Protein AF-A0A1I7TVA5-F1 (afdb_monomer)

Nearest PDB structures (foldseek):
  6exp-assembly1_B  TM=4.772E-01  e=4.661E-02  Sulfolobus islandicus rudivirus 3
  3df6-assembly2_D  TM=4.121E-01  e=4.511E-01  Captovirus AFV1
  8ay9-assembly1_A  TM=3.385E-01  e=8.991E-02  Citrus sinensis
  3wg8-assembly1_A  TM=2.541E-01  e=5.396E-01  Arabidopsis thaliana
  5ur4-assembly1_A  TM=2.957E-01  e=2.874E+00  Arabidopsis thaliana

pLDDT: mean 76.18, std 16.62, range [28.3, 93.19]

Foldseek 3Di:
DDDLPADEDEDDCPPPPAVVSVVVVVLVPPDDDANHKYKYKDWDDPVRVVVVVVVLVPQPQWAFFADPNDTWIKGDRDDDAQKIKTWDKDWDDDPVGIMIMIMIGIHGHCPGPHDPD

Sequence (117 aa):
MPLKTSATVRLQSNHYTTFTDFYEKIIDKEELKVGTTLTVSYIGSHIEMKRFISFLERQENLRETIWNGRLSFTIDLASGDEKELVVTWNVSGTVFETKRHITLMVLPKGSSKDREH

Radius of gyration: 14.34 Å; Cα contacts (8 Å, |Δi|>4): 190; chains: 1; bounding box: 34×29×43 Å

Organism: NCBI:txid1561998

Secondary structure (DSSP, 8-state):
-------EEEE-GGG-SSHHHHHHHHHT-TT--TT-EEEEEEES-HHHHHHHHHHHTT-TTEEEEEETTEEEEEEEPSSS-SEEEEEEEEEEE-SSSEEEEEEEEEEETT-SEE---

Mean predicted aligned error: 8.52 Å

Structure (mmCIF, N/CA/C/O backbone):
data_AF-A0A1I7TVA5-F1
#
_entry.id   AF-A0A1I7TVA5-F1
#
loop_
_atom_site.group_PDB
_atom_site.id
_atom_site.type_symbol
_atom_site.label_atom_id
_atom_site.label_alt_id
_atom_site.label_comp_id
_atom_site.label_asym_id
_atom_site.label_entity_id
_atom_site.label_seq_id
_atom_site.pdbx_PDB_ins_code
_atom_site.Cartn_x
_atom_site.Cartn_y
_atom_site.Cartn_z
_atom_site.occupancy
_atom_site.B_iso_or_equiv
_atom_site.auth_seq_id
_atom_site.auth_comp_id
_atom_site.auth_asym_id
_atom_site.auth_atom_id
_atom_site.pdbx_PDB_model_num
ATOM 1 N N . MET A 1 1 ? -6.040 7.046 -28.154 1.00 34.78 1 MET A N 1
ATOM 2 C CA . MET A 1 1 ? -6.150 7.444 -26.732 1.00 34.78 1 MET A CA 1
ATOM 3 C C . MET A 1 1 ? -6.004 6.183 -25.893 1.00 34.78 1 MET A C 1
ATOM 5 O O . MET A 1 1 ? -6.780 5.269 -26.146 1.00 34.78 1 MET A O 1
ATOM 9 N N . PRO A 1 2 ? -5.018 6.057 -24.988 1.00 35.31 2 PRO A N 1
ATOM 10 C CA . PRO A 1 2 ? -4.914 4.854 -24.170 1.00 35.31 2 PRO A CA 1
ATOM 11 C C . PRO A 1 2 ? -6.083 4.826 -23.177 1.00 35.31 2 PRO A C 1
ATOM 13 O O . PRO A 1 2 ? -6.408 5.838 -22.553 1.00 35.31 2 PRO A O 1
ATOM 16 N N . LEU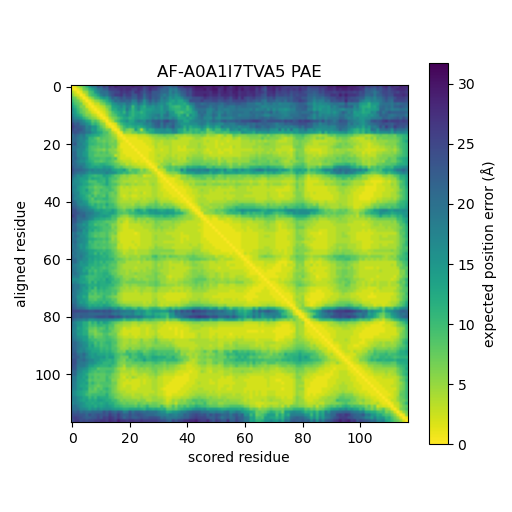 A 1 3 ? -6.755 3.678 -23.091 1.00 28.30 3 LEU A N 1
ATOM 17 C CA . LEU A 1 3 ? -7.860 3.430 -22.169 1.00 28.30 3 LEU A CA 1
ATOM 18 C C . LEU A 1 3 ? -7.380 3.672 -20.729 1.00 28.30 3 LEU A C 1
ATOM 20 O O . LEU A 1 3 ? -6.513 2.958 -20.232 1.00 28.30 3 LEU A O 1
ATOM 24 N N . LYS A 1 4 ? -7.955 4.671 -20.047 1.00 31.83 4 LYS A N 1
ATOM 25 C CA . LYS A 1 4 ? -7.863 4.809 -18.586 1.00 31.83 4 LYS A CA 1
ATOM 26 C C . LYS A 1 4 ? -8.674 3.680 -17.946 1.00 31.83 4 LYS A C 1
ATOM 28 O O . LYS A 1 4 ? -9.808 3.883 -17.526 1.00 31.83 4 LYS A O 1
ATOM 33 N N . THR A 1 5 ? -8.114 2.480 -17.879 1.00 36.22 5 THR A N 1
ATOM 34 C CA . THR A 1 5 ? -8.674 1.381 -17.084 1.00 36.22 5 THR A CA 1
ATOM 35 C C . THR A 1 5 ? -8.231 1.522 -15.633 1.00 36.22 5 THR A C 1
ATOM 37 O O . THR A 1 5 ? -7.478 0.708 -15.114 1.00 36.22 5 THR A O 1
ATOM 40 N N . SER A 1 6 ? -8.693 2.578 -14.962 1.00 42.06 6 SER A N 1
ATOM 41 C CA . SER A 1 6 ? -8.692 2.622 -13.500 1.00 42.06 6 SER A CA 1
ATOM 42 C C . SER A 1 6 ? -9.914 1.840 -13.019 1.00 42.06 6 SER A C 1
ATOM 44 O O . SER A 1 6 ? -11.025 2.371 -12.981 1.00 42.06 6 SER A O 1
ATOM 46 N N . ALA A 1 7 ? -9.739 0.555 -12.719 1.00 41.41 7 ALA A N 1
ATOM 47 C CA . ALA A 1 7 ? -10.786 -0.237 -12.089 1.00 41.41 7 ALA A CA 1
ATOM 48 C C . ALA A 1 7 ? -10.760 0.032 -10.581 1.00 41.41 7 ALA A C 1
ATOM 50 O O . ALA A 1 7 ? -9.962 -0.556 -9.861 1.00 41.41 7 ALA A O 1
ATOM 51 N N . THR A 1 8 ? -11.620 0.930 -10.098 1.00 43.41 8 THR A N 1
ATOM 52 C CA . THR A 1 8 ? -11.809 1.126 -8.655 1.00 43.41 8 THR A CA 1
ATOM 53 C C . THR A 1 8 ? -12.610 -0.047 -8.105 1.00 43.41 8 THR A C 1
ATOM 55 O O . THR A 1 8 ? -13.842 -0.032 -8.123 1.00 43.41 8 THR A O 1
ATOM 58 N N . VAL A 1 9 ? -11.927 -1.074 -7.604 1.00 47.25 9 VAL A N 1
ATOM 59 C CA . VAL A 1 9 ? -12.598 -2.161 -6.884 1.00 47.25 9 VAL A CA 1
ATOM 60 C C . VAL A 1 9 ? -12.861 -1.684 -5.455 1.00 47.25 9 VAL A C 1
ATOM 62 O O . VAL A 1 9 ? -11.941 -1.567 -4.648 1.00 47.25 9 VAL A O 1
ATOM 65 N N . ARG A 1 10 ? -14.123 -1.363 -5.148 1.00 45.19 10 ARG A N 1
ATOM 66 C CA . ARG A 1 10 ? -14.574 -1.051 -3.784 1.00 45.19 10 ARG A CA 1
ATOM 67 C C . ARG A 1 10 ? -14.948 -2.352 -3.088 1.00 45.19 10 ARG A C 1
ATOM 69 O O . ARG A 1 10 ? -16.058 -2.848 -3.255 1.00 45.19 10 ARG A O 1
ATOM 76 N N . LEU A 1 11 ? -14.013 -2.916 -2.333 1.00 47.97 11 LEU A N 1
ATOM 77 C CA . LEU A 1 11 ? -14.263 -4.122 -1.547 1.00 47.97 11 LEU A CA 1
ATOM 78 C C . LEU A 1 11 ? -14.901 -3.708 -0.215 1.00 47.97 11 LEU A C 1
ATOM 80 O O . LEU A 1 11 ? -14.278 -3.013 0.586 1.00 47.97 11 LEU A O 1
ATOM 84 N N . GLN A 1 12 ? -16.159 -4.101 0.010 1.00 47.09 12 GLN A N 1
ATOM 85 C CA . GLN A 1 12 ? -16.750 -4.045 1.349 1.00 47.09 12 GLN A CA 1
ATOM 86 C C . GLN A 1 12 ? -16.040 -5.078 2.233 1.00 47.09 12 GLN A C 1
ATOM 88 O O . GLN A 1 12 ? -15.762 -6.191 1.785 1.00 47.09 12 GLN A O 1
ATOM 93 N N . SER A 1 13 ? -15.716 -4.694 3.469 1.00 47.12 13 SER A N 1
ATOM 94 C CA . SER A 1 13 ? -14.751 -5.346 4.371 1.00 47.12 13 SER A CA 1
ATOM 95 C C . SER A 1 13 ? -15.087 -6.777 4.816 1.00 47.12 13 SER A C 1
ATOM 97 O O . SER A 1 13 ? -14.424 -7.307 5.697 1.00 47.12 13 SER A O 1
ATOM 99 N N . ASN A 1 14 ? -16.076 -7.442 4.223 1.00 46.94 14 ASN A N 1
ATOM 100 C CA . ASN A 1 14 ? -16.493 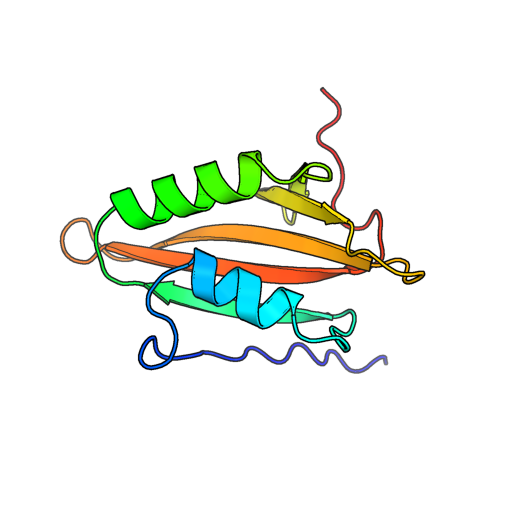-8.784 4.633 1.00 46.94 14 ASN A CA 1
ATOM 101 C C . ASN A 1 14 ? -15.477 -9.879 4.239 1.00 46.94 14 ASN A C 1
ATOM 103 O O . ASN A 1 14 ? -15.632 -11.022 4.654 1.00 46.94 14 ASN A O 1
ATOM 107 N N . HIS A 1 15 ? -14.440 -9.548 3.454 1.00 48.19 15 HIS A N 1
ATOM 108 C CA . HIS A 1 15 ? -13.415 -10.492 2.979 1.00 48.19 15 HIS A CA 1
ATOM 109 C C . HIS A 1 15 ? -11.997 -10.253 3.538 1.00 48.19 15 HIS A C 1
ATOM 111 O O . HIS A 1 15 ? -11.093 -11.050 3.259 1.00 48.19 15 HIS A O 1
ATOM 117 N N . TYR A 1 16 ? -11.784 -9.182 4.312 1.00 55.81 16 TYR A N 1
ATOM 118 C CA . TYR A 1 16 ? -10.472 -8.786 4.839 1.00 55.81 16 TYR A CA 1
ATOM 119 C C . TYR A 1 16 ? -10.606 -8.368 6.301 1.00 55.81 16 TYR A C 1
ATOM 121 O O . TYR A 1 16 ? -11.347 -7.438 6.610 1.00 55.81 16 TYR A O 1
ATOM 129 N N . THR A 1 17 ? -9.901 -9.065 7.191 1.00 64.25 17 THR A N 1
ATOM 130 C CA . THR A 1 17 ? -9.969 -8.854 8.643 1.00 64.25 17 THR A CA 1
ATOM 131 C C . THR A 1 17 ? -9.150 -7.640 9.087 1.00 64.25 17 THR A C 1
ATOM 133 O O . THR A 1 17 ? -9.520 -6.986 10.060 1.00 64.25 17 THR A O 1
ATOM 136 N N . THR A 1 18 ? -8.075 -7.315 8.358 1.00 77.19 18 THR A N 1
ATOM 137 C CA . THR A 1 18 ? -7.157 -6.196 8.630 1.00 77.19 18 THR A CA 1
ATOM 138 C C . THR A 1 18 ? -6.719 -5.493 7.339 1.00 77.19 18 THR A C 1
ATOM 140 O O . THR A 1 18 ? -6.916 -6.002 6.230 1.00 77.19 18 THR A O 1
ATOM 143 N N . PHE A 1 19 ? -6.094 -4.317 7.459 1.00 80.31 19 PHE A N 1
ATOM 144 C CA . PHE A 1 19 ? -5.425 -3.681 6.314 1.00 80.31 19 PHE A CA 1
ATOM 145 C C . PHE A 1 19 ? -4.200 -4.474 5.831 1.00 80.31 19 PHE A C 1
ATOM 147 O O . PHE A 1 19 ? -3.905 -4.466 4.636 1.00 80.31 19 PHE A O 1
ATOM 154 N N . THR A 1 20 ? -3.520 -5.177 6.740 1.00 84.38 20 THR A N 1
ATOM 155 C CA . THR A 1 20 ? -2.399 -6.066 6.411 1.00 84.38 20 THR A CA 1
ATOM 156 C C . THR A 1 20 ? -2.871 -7.233 5.549 1.00 84.38 20 THR A C 1
ATOM 158 O O . THR A 1 20 ? -2.331 -7.425 4.466 1.00 84.38 20 THR A O 1
ATOM 161 N N . ASP A 1 21 ? -3.959 -7.908 5.934 1.00 81.69 21 ASP A N 1
ATOM 162 C CA . ASP A 1 21 ? -4.547 -9.002 5.148 1.00 81.69 21 ASP A CA 1
ATOM 163 C C . ASP A 1 21 ? -4.940 -8.534 3.741 1.00 81.69 21 ASP A C 1
ATOM 165 O O . ASP A 1 21 ? -4.864 -9.286 2.770 1.00 81.69 21 ASP A O 1
ATOM 169 N N . PHE A 1 22 ? -5.431 -7.293 3.630 1.00 81.50 22 PHE A N 1
ATOM 170 C CA . PHE A 1 22 ? -5.746 -6.684 2.343 1.00 81.50 22 PHE A CA 1
ATOM 171 C C . PHE A 1 22 ? -4.492 -6.489 1.496 1.00 81.50 22 PHE A C 1
ATOM 173 O O . PHE A 1 22 ? -4.506 -6.857 0.328 1.00 81.50 22 PHE A O 1
ATOM 180 N N . TYR A 1 23 ? -3.416 -5.957 2.069 1.00 84.50 23 TYR A N 1
ATOM 181 C CA . TYR A 1 23 ? -2.148 -5.800 1.366 1.00 84.50 23 TYR A CA 1
ATOM 182 C C . TYR A 1 23 ? -1.570 -7.147 0.910 1.00 84.50 23 TYR A C 1
ATOM 184 O O . TYR A 1 23 ? -1.300 -7.308 -0.278 1.00 84.50 23 TYR A O 1
ATOM 192 N N . GLU A 1 24 ? -1.453 -8.126 1.809 1.00 84.75 24 GLU A N 1
ATOM 193 C CA . GLU A 1 24 ? -0.856 -9.439 1.519 1.00 84.75 24 GLU A CA 1
ATOM 194 C C . GLU A 1 24 ? -1.616 -10.165 0.404 1.00 84.75 24 GLU A C 1
ATOM 196 O O . GLU A 1 24 ? -1.037 -10.511 -0.620 1.00 84.75 24 GLU A O 1
ATOM 201 N N . LYS A 1 25 ? -2.950 -10.248 0.498 1.00 80.62 25 LYS A N 1
ATOM 202 C CA . LYS A 1 25 ? -3.790 -10.862 -0.549 1.00 80.62 25 LYS A CA 1
ATOM 203 C C . LYS A 1 25 ? -3.734 -10.153 -1.903 1.00 80.62 25 LYS A C 1
ATOM 205 O O . LYS A 1 25 ? -4.219 -10.708 -2.891 1.00 80.62 25 LYS A O 1
ATOM 210 N N . ILE A 1 26 ? -3.295 -8.897 -1.948 1.00 79.44 26 ILE A N 1
ATOM 211 C CA . ILE A 1 26 ? -3.118 -8.153 -3.196 1.00 79.44 26 ILE A CA 1
ATOM 212 C C . ILE A 1 26 ? -1.720 -8.380 -3.757 1.00 79.44 26 ILE A C 1
ATOM 214 O O . ILE A 1 26 ? -1.616 -8.618 -4.956 1.00 79.44 26 ILE A O 1
ATOM 218 N N . ILE A 1 27 ? -0.686 -8.357 -2.916 1.00 78.38 27 ILE A N 1
ATOM 219 C CA . ILE A 1 27 ? 0.694 -8.665 -3.309 1.00 78.38 27 ILE A CA 1
ATOM 220 C C . ILE A 1 27 ? 0.840 -10.108 -3.799 1.00 78.38 27 ILE A C 1
ATOM 222 O O . ILE A 1 27 ? 1.517 -10.332 -4.795 1.00 78.38 27 ILE A O 1
ATOM 226 N N . ASP A 1 28 ? 0.139 -11.058 -3.177 1.00 76.50 28 ASP A N 1
ATOM 227 C CA . ASP A 1 28 ? 0.143 -12.471 -3.578 1.00 76.50 28 ASP A CA 1
ATOM 228 C C . ASP A 1 28 ? -0.487 -12.713 -4.962 1.00 76.50 28 ASP A C 1
ATOM 230 O O . ASP A 1 28 ? -0.389 -13.807 -5.519 1.00 76.50 28 ASP A O 1
ATOM 234 N N . LYS A 1 29 ? -1.166 -11.717 -5.548 1.00 71.75 29 LYS A N 1
ATOM 235 C CA . LYS A 1 29 ? -1.693 -11.839 -6.909 1.00 71.75 29 LYS A CA 1
ATOM 236 C C . LYS A 1 29 ? -0.573 -11.584 -7.908 1.00 71.75 29 LYS A C 1
ATOM 238 O O . LYS A 1 29 ? -0.251 -10.437 -8.201 1.00 71.75 29 LYS A O 1
ATOM 243 N N . GLU A 1 30 ? -0.078 -12.666 -8.502 1.00 58.62 30 GLU A N 1
ATOM 244 C CA . GLU A 1 30 ? 1.017 -12.675 -9.485 1.00 58.62 30 GLU A CA 1
ATOM 245 C C . GLU A 1 30 ? 0.809 -11.735 -10.698 1.00 58.62 30 GLU A C 1
ATOM 247 O O . GLU A 1 30 ? 1.775 -11.358 -11.352 1.00 58.62 30 GLU A O 1
ATOM 252 N N . GLU A 1 31 ? -0.418 -11.278 -10.991 1.00 69.44 31 GLU A N 1
ATOM 253 C CA . GLU A 1 31 ? -0.725 -10.438 -12.163 1.00 69.44 31 GLU A CA 1
ATOM 254 C C . GLU A 1 31 ? -1.219 -9.014 -11.835 1.00 69.44 31 GLU A C 1
ATOM 256 O O . GLU A 1 31 ? -2.192 -8.512 -12.412 1.00 69.44 31 GLU A O 1
ATOM 261 N N . LEU A 1 32 ? -0.552 -8.303 -10.925 1.00 77.88 32 LEU A N 1
ATOM 262 C CA . LEU A 1 32 ? -0.821 -6.874 -10.739 1.00 77.88 32 LEU A CA 1
ATOM 263 C C . LEU A 1 32 ? -0.382 -6.059 -11.973 1.00 77.88 32 LEU A C 1
ATOM 265 O O . LEU A 1 32 ? 0.804 -5.892 -12.275 1.00 77.88 32 LEU A O 1
ATOM 269 N N . LYS A 1 33 ? -1.364 -5.527 -12.713 1.00 82.88 33 LYS A N 1
ATOM 270 C CA . LYS A 1 33 ? -1.131 -4.675 -13.890 1.00 82.88 33 LYS A CA 1
ATOM 271 C C . LYS A 1 33 ? -0.899 -3.226 -13.482 1.00 82.88 33 LYS A C 1
ATOM 273 O O . LYS A 1 33 ? -1.585 -2.714 -12.596 1.00 82.88 33 LYS A O 1
ATOM 278 N N . VAL A 1 34 ? -0.007 -2.541 -14.194 1.00 84.94 34 VAL A N 1
ATOM 279 C CA . VAL A 1 34 ? 0.136 -1.082 -14.091 1.00 84.94 34 VAL A CA 1
ATOM 280 C C . VAL A 1 34 ? -1.219 -0.406 -14.322 1.00 84.94 34 VAL A C 1
ATOM 282 O O . VAL A 1 34 ? -1.966 -0.779 -15.225 1.00 84.94 34 VAL A O 1
ATOM 285 N N . GLY A 1 35 ? -1.537 0.585 -13.490 1.00 83.06 35 GLY A N 1
ATOM 286 C CA . GLY A 1 35 ? -2.823 1.284 -13.483 1.00 83.06 35 GLY A CA 1
ATOM 287 C C . GLY A 1 35 ? -3.867 0.657 -12.555 1.00 83.06 35 GLY A C 1
ATOM 288 O O . GLY A 1 35 ? -4.905 1.275 -12.305 1.00 83.06 35 GLY A O 1
ATOM 289 N N . THR A 1 36 ? -3.596 -0.526 -11.991 1.00 85.56 36 THR A N 1
ATOM 290 C CA . THR A 1 36 ? -4.459 -1.125 -10.966 1.00 85.56 36 THR A CA 1
ATOM 291 C C . THR A 1 36 ? -4.488 -0.225 -9.738 1.00 85.56 36 THR A C 1
ATOM 293 O O . THR A 1 36 ? -3.446 0.131 -9.193 1.00 85.56 36 THR A O 1
ATOM 296 N N . THR A 1 37 ? -5.691 0.147 -9.308 1.00 86.31 37 THR A N 1
ATOM 297 C CA . THR A 1 37 ? -5.918 0.967 -8.117 1.00 86.31 37 THR A CA 1
ATOM 298 C C . THR A 1 37 ? -6.973 0.297 -7.255 1.00 86.31 37 THR A C 1
ATOM 300 O O . THR A 1 37 ? -8.094 0.067 -7.703 1.00 86.31 37 THR A O 1
ATOM 303 N N . LEU A 1 38 ? -6.630 -0.010 -6.011 1.00 85.50 38 LEU A N 1
ATOM 304 C CA . LEU A 1 38 ? -7.515 -0.692 -5.076 1.00 85.50 38 LEU A CA 1
ATOM 305 C C . LEU A 1 38 ? -7.653 0.156 -3.825 1.00 85.50 38 LEU A C 1
ATOM 307 O O . LEU A 1 38 ? -6.651 0.530 -3.222 1.00 85.50 38 LEU A O 1
ATOM 311 N N . THR A 1 39 ? 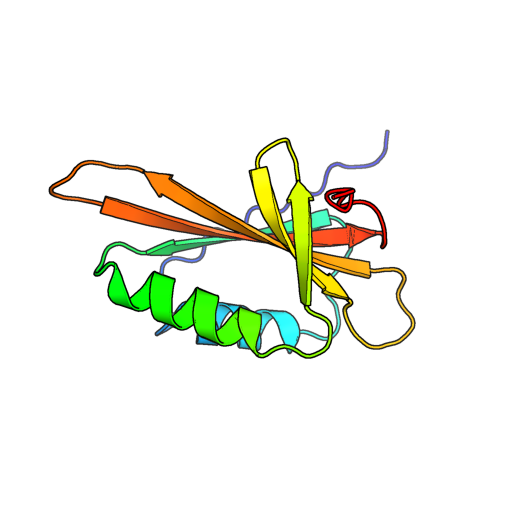-8.889 0.438 -3.423 1.00 84.81 39 THR A N 1
ATOM 312 C CA . THR A 1 39 ? -9.168 1.214 -2.214 1.00 84.81 39 THR A CA 1
ATOM 313 C C . THR A 1 39 ? -10.012 0.386 -1.265 1.00 84.81 39 THR A C 1
ATOM 315 O O . THR A 1 39 ? -11.106 -0.058 -1.621 1.00 84.81 39 THR A O 1
ATOM 318 N N . VAL A 1 40 ? -9.522 0.230 -0.039 1.00 81.50 40 VAL A N 1
ATOM 319 C CA . VAL A 1 40 ? -10.280 -0.339 1.073 1.00 81.50 40 VAL A CA 1
ATOM 320 C C . VAL A 1 40 ? -10.608 0.764 2.071 1.00 81.50 40 VAL A C 1
ATOM 322 O O . VAL A 1 40 ? -9.772 1.612 2.390 1.00 81.50 40 VAL A O 1
ATOM 325 N N . SER A 1 41 ? -11.845 0.758 2.555 1.00 80.25 41 SER A N 1
ATOM 326 C CA . SER A 1 41 ? -12.332 1.692 3.565 1.00 80.25 41 SER A CA 1
ATOM 327 C C . SER A 1 41 ? -12.688 0.920 4.825 1.00 80.25 41 SER A C 1
ATOM 329 O O . SER A 1 41 ? -13.421 -0.064 4.761 1.00 80.25 41 SER A O 1
ATOM 331 N N . TYR A 1 42 ? -12.215 1.395 5.970 1.00 76.81 42 TYR A N 1
ATOM 332 C CA . TYR A 1 42 ? -12.493 0.798 7.268 1.00 76.81 42 TYR A CA 1
ATOM 333 C C . TYR A 1 42 ? -13.074 1.837 8.226 1.00 76.81 42 TYR A C 1
ATOM 335 O O . TYR A 1 42 ? -12.561 2.956 8.351 1.00 76.81 42 TYR A O 1
ATOM 343 N N . ILE A 1 43 ? -14.152 1.453 8.906 1.00 73.12 43 ILE A N 1
ATOM 344 C CA . ILE A 1 43 ? -14.766 2.213 9.994 1.00 73.12 43 ILE A CA 1
ATOM 345 C C . ILE A 1 43 ? -14.385 1.488 11.280 1.00 73.12 43 ILE A C 1
ATOM 347 O O . ILE A 1 43 ? -14.865 0.390 11.536 1.00 73.12 43 ILE A O 1
ATOM 351 N N . GLY A 1 44 ? -13.486 2.073 12.066 1.00 67.19 44 GLY A N 1
ATOM 352 C CA . GLY A 1 44 ? -13.000 1.427 13.281 1.00 67.19 44 GLY A CA 1
ATOM 353 C C . GLY A 1 44 ? -11.895 2.205 13.983 1.00 67.19 44 GLY A C 1
ATOM 354 O O . GLY A 1 44 ? -11.756 3.418 13.807 1.00 67.19 44 GLY A O 1
ATOM 355 N N . SER A 1 45 ? -11.116 1.523 14.821 1.00 69.88 45 SER A N 1
ATOM 356 C CA . SER A 1 45 ? -10.138 2.171 15.701 1.00 69.88 45 SER A CA 1
ATOM 357 C C . SER A 1 45 ? -8.901 2.693 14.951 1.00 69.88 45 SER A C 1
ATOM 359 O O . SER A 1 45 ? -8.516 2.202 13.891 1.00 69.88 45 SER A O 1
ATOM 361 N N . HIS A 1 46 ? -8.241 3.706 15.521 1.00 73.69 46 HIS A N 1
ATOM 362 C CA . HIS A 1 46 ? -6.976 4.247 15.000 1.00 73.69 46 HIS A CA 1
ATOM 363 C C . HIS A 1 46 ? -5.807 3.249 15.084 1.00 73.69 46 HIS A C 1
ATOM 365 O O . HIS A 1 46 ? -4.831 3.379 14.346 1.00 73.69 46 HIS A O 1
ATOM 371 N N . ILE A 1 47 ? -5.921 2.252 15.965 1.00 79.62 47 ILE A N 1
ATOM 372 C CA . ILE A 1 47 ? -4.898 1.231 16.213 1.00 79.62 47 ILE A CA 1
ATOM 373 C C . ILE A 1 47 ? -4.620 0.424 14.944 1.00 79.62 47 ILE A C 1
ATOM 375 O O . ILE A 1 47 ? -3.467 0.112 14.667 1.00 79.62 47 ILE A O 1
ATOM 379 N N . GLU A 1 48 ? -5.650 0.154 14.147 1.00 80.31 48 GLU A N 1
ATOM 380 C CA . GLU A 1 48 ? -5.522 -0.647 12.931 1.00 80.31 48 GLU A CA 1
ATOM 381 C C . GLU A 1 48 ? -4.642 0.028 11.872 1.00 80.31 48 GLU A C 1
ATOM 383 O O . GLU A 1 48 ? -3.756 -0.591 11.292 1.00 80.31 48 GLU A O 1
ATOM 388 N N . MET A 1 49 ? -4.800 1.344 11.700 1.00 82.44 49 MET A N 1
ATOM 389 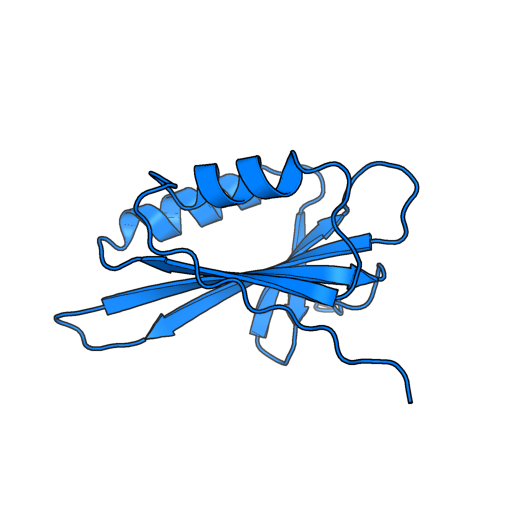C CA . MET A 1 49 ? -3.943 2.125 10.804 1.00 82.44 49 MET A CA 1
ATOM 390 C C . MET A 1 49 ? -2.490 2.147 11.288 1.00 82.44 49 MET A C 1
ATOM 392 O O . MET A 1 49 ? -1.574 2.016 10.485 1.00 82.44 49 MET A O 1
ATOM 396 N N . LYS A 1 50 ? -2.274 2.300 12.603 1.00 84.81 50 LYS A N 1
ATOM 397 C CA . LYS A 1 50 ? -0.925 2.275 13.188 1.00 84.81 50 LYS A CA 1
ATOM 398 C C . LYS A 1 50 ? -0.244 0.927 12.966 1.00 84.81 50 LYS A C 1
ATOM 400 O O . LYS A 1 50 ? 0.907 0.903 12.558 1.00 84.81 50 LYS A O 1
ATOM 405 N N . ARG A 1 51 ? -0.964 -0.178 13.188 1.00 87.06 51 ARG A N 1
ATOM 406 C CA . ARG A 1 51 ? -0.460 -1.535 12.928 1.00 87.06 51 ARG A CA 1
ATOM 407 C C . ARG A 1 51 ? -0.060 -1.717 11.471 1.00 87.06 51 ARG A C 1
ATOM 409 O O . ARG A 1 51 ? 1.011 -2.250 11.213 1.00 87.06 51 ARG A O 1
ATOM 416 N N . PHE A 1 52 ? -0.886 -1.233 10.546 1.00 87.12 52 PHE A N 1
ATOM 417 C CA . PHE A 1 52 ? -0.592 -1.311 9.122 1.00 87.12 52 PHE A CA 1
ATOM 418 C C . PHE A 1 52 ? 0.641 -0.492 8.721 1.00 87.12 52 PHE A C 1
ATOM 420 O O . PHE A 1 52 ? 1.505 -1.005 8.021 1.00 87.12 52 PHE A O 1
ATOM 427 N N . ILE A 1 53 ? 0.769 0.746 9.210 1.00 88.00 53 ILE A N 1
ATOM 428 C CA . ILE A 1 53 ? 1.963 1.576 8.972 1.00 88.00 53 ILE A CA 1
ATOM 429 C C . ILE A 1 53 ? 3.216 0.870 9.499 1.00 88.00 53 ILE A C 1
ATOM 431 O O . ILE A 1 53 ? 4.158 0.666 8.742 1.00 88.00 53 ILE A O 1
ATOM 435 N N . SER A 1 54 ? 3.191 0.393 10.746 1.00 89.69 54 SER A N 1
ATOM 436 C CA . SER A 1 54 ? 4.323 -0.337 11.330 1.00 89.69 54 SER A CA 1
ATOM 437 C C . SER A 1 54 ? 4.632 -1.663 10.630 1.00 89.69 54 SER A C 1
ATOM 439 O O . SER A 1 54 ? 5.748 -2.161 10.737 1.00 89.69 54 SER A O 1
ATOM 441 N N . PHE A 1 55 ? 3.656 -2.271 9.952 1.00 90.62 55 PHE A N 1
ATOM 442 C CA . PHE A 1 55 ? 3.879 -3.434 9.096 1.00 90.62 55 PHE A CA 1
ATOM 443 C C . PHE A 1 55 ? 4.611 -3.045 7.803 1.00 90.62 55 PHE A C 1
ATOM 445 O O . PHE A 1 55 ? 5.561 -3.727 7.425 1.00 90.62 55 PHE A O 1
ATOM 452 N N . LEU A 1 56 ? 4.212 -1.945 7.155 1.00 89.69 56 LEU A N 1
ATOM 453 C CA . LEU A 1 56 ? 4.872 -1.451 5.943 1.00 89.69 56 LEU A CA 1
ATOM 454 C C . LEU A 1 56 ? 6.311 -1.014 6.219 1.00 89.69 56 LEU A C 1
ATOM 456 O O . LEU A 1 56 ? 7.197 -1.364 5.451 1.00 89.69 56 LEU A O 1
ATOM 460 N N . GLU A 1 57 ? 6.558 -0.329 7.339 1.00 89.12 57 GLU A N 1
ATOM 461 C CA . GLU A 1 57 ? 7.896 0.107 7.784 1.00 89.12 57 GLU A CA 1
ATOM 462 C C . GLU A 1 57 ? 8.905 -1.042 7.949 1.00 89.12 57 GLU A C 1
ATOM 464 O O . GLU A 1 57 ? 10.108 -0.804 7.996 1.00 89.12 57 GLU A O 1
ATOM 469 N N . ARG A 1 58 ? 8.434 -2.293 8.034 1.00 89.38 58 ARG A N 1
ATOM 470 C CA . ARG A 1 58 ? 9.282 -3.491 8.126 1.00 89.38 58 ARG A CA 1
ATOM 471 C C . ARG A 1 58 ? 9.616 -4.115 6.770 1.00 89.38 58 ARG A C 1
ATOM 473 O O . ARG A 1 58 ? 10.352 -5.095 6.744 1.00 89.38 58 ARG A O 1
ATOM 480 N N . GLN A 1 59 ? 9.063 -3.608 5.669 1.00 86.06 59 GLN A N 1
ATOM 481 C CA . GLN A 1 59 ? 9.350 -4.112 4.325 1.00 86.06 59 GLN A CA 1
ATOM 482 C C . GLN A 1 59 ? 10.727 -3.604 3.868 1.00 86.06 59 GLN A C 1
ATOM 484 O O . GLN A 1 59 ? 10.986 -2.403 3.895 1.00 86.06 59 GLN A O 1
ATOM 489 N N . GLU A 1 60 ? 11.613 -4.507 3.440 1.00 81.38 60 GLU A N 1
ATOM 490 C CA . GLU A 1 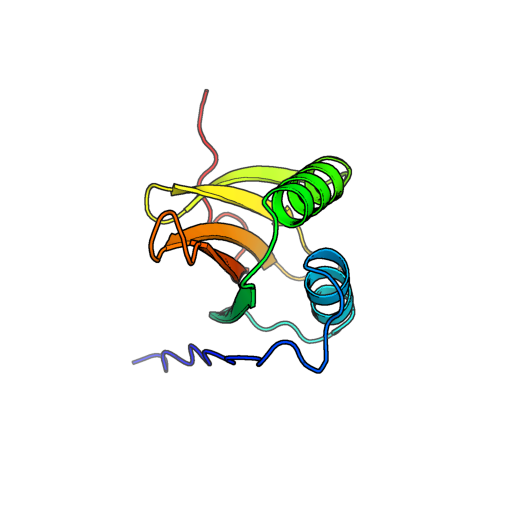60 ? 13.025 -4.191 3.135 1.00 81.38 60 GLU A CA 1
ATOM 491 C C . GLU A 1 60 ? 13.213 -3.198 1.974 1.00 81.38 60 GLU A C 1
ATOM 493 O O . GLU A 1 60 ? 14.222 -2.505 1.883 1.00 81.38 60 GLU A O 1
ATOM 498 N N . ASN A 1 61 ? 12.231 -3.119 1.085 1.00 84.38 61 ASN A N 1
ATOM 499 C CA . ASN A 1 61 ? 12.199 -2.310 -0.133 1.00 84.38 61 ASN A CA 1
ATOM 500 C C . ASN A 1 61 ? 11.232 -1.115 -0.033 1.00 84.38 61 ASN A C 1
ATOM 502 O O . ASN A 1 61 ? 10.811 -0.570 -1.059 1.00 84.38 61 ASN A O 1
ATOM 506 N N . LEU A 1 62 ? 10.851 -0.726 1.187 1.00 89.44 62 LEU A N 1
ATOM 507 C CA . LEU A 1 62 ? 10.020 0.446 1.429 1.00 89.44 62 LEU A CA 1
ATOM 508 C C . LEU A 1 62 ? 10.801 1.744 1.180 1.00 89.44 62 LEU A C 1
ATOM 510 O O . LEU A 1 62 ? 11.917 1.926 1.663 1.00 89.44 62 LEU A O 1
ATOM 514 N N . ARG A 1 63 ? 10.152 2.699 0.513 1.00 90.19 63 ARG A N 1
ATOM 515 C CA . ARG A 1 63 ? 10.581 4.098 0.414 1.00 90.19 63 ARG A CA 1
ATOM 516 C C . ARG A 1 63 ? 9.447 5.040 0.789 1.00 90.19 63 ARG A C 1
ATOM 518 O O . ARG A 1 63 ? 8.286 4.787 0.468 1.00 90.19 63 ARG A O 1
ATOM 525 N N . GLU A 1 64 ? 9.789 6.158 1.414 1.00 90.75 64 GLU A N 1
ATOM 526 C CA . GLU A 1 64 ? 8.860 7.273 1.586 1.00 90.75 64 GLU A CA 1
ATOM 527 C C . GLU A 1 64 ? 8.887 8.176 0.356 1.00 90.75 64 GLU A C 1
ATOM 529 O O . GLU A 1 64 ? 9.926 8.720 -0.013 1.00 90.75 64 GLU A O 1
ATOM 534 N N . THR A 1 65 ? 7.730 8.370 -0.267 1.00 89.38 65 THR A N 1
ATOM 535 C CA . THR A 1 65 ? 7.602 9.127 -1.516 1.00 89.38 65 THR A CA 1
ATOM 536 C C . THR A 1 65 ? 6.489 10.161 -1.425 1.00 89.38 65 THR A C 1
ATOM 538 O O . THR A 1 65 ? 5.674 10.174 -0.494 1.00 89.38 65 THR A O 1
ATOM 541 N N . ILE A 1 66 ? 6.441 11.062 -2.408 1.00 86.19 66 ILE A N 1
ATOM 542 C CA . ILE A 1 66 ? 5.311 11.968 -2.592 1.00 86.19 66 ILE A CA 1
ATOM 543 C C . ILE A 1 66 ? 4.554 11.556 -3.850 1.00 86.19 66 ILE A C 1
ATOM 545 O O . ILE A 1 66 ? 5.059 11.642 -4.969 1.00 86.19 66 ILE A O 1
ATOM 549 N N . TRP A 1 67 ? 3.289 11.183 -3.673 1.00 87.25 67 TRP A N 1
ATOM 550 C CA . TRP A 1 67 ? 2.376 10.886 -4.769 1.00 87.25 67 TRP A CA 1
ATOM 551 C C . TRP A 1 67 ? 1.189 11.843 -4.742 1.00 87.25 67 TRP A C 1
ATOM 553 O O . TRP A 1 67 ? 0.504 11.979 -3.728 1.00 87.25 67 TRP A O 1
ATOM 563 N N . ASN A 1 68 ? 0.948 12.545 -5.854 1.00 85.25 68 ASN A N 1
ATOM 564 C CA . ASN A 1 68 ? -0.105 13.565 -5.966 1.00 85.25 68 ASN A CA 1
ATOM 565 C C . ASN A 1 68 ? -0.103 14.585 -4.805 1.00 85.25 68 ASN A C 1
ATOM 567 O O . ASN A 1 68 ? -1.155 14.949 -4.277 1.00 85.25 68 ASN A O 1
ATOM 571 N N . GLY A 1 69 ? 1.090 15.021 -4.381 1.00 83.44 69 GLY A N 1
ATOM 572 C CA . GLY A 1 69 ? 1.269 15.983 -3.287 1.00 83.44 69 GLY A CA 1
ATOM 573 C C . GLY A 1 69 ? 1.018 15.419 -1.884 1.00 83.44 69 GLY A C 1
ATOM 574 O O . GLY A 1 69 ? 0.880 16.193 -0.940 1.00 83.44 69 GLY A O 1
ATOM 575 N N . ARG A 1 70 ? 0.931 14.092 -1.727 1.00 84.12 70 ARG A N 1
ATOM 576 C CA . ARG A 1 70 ? 0.706 13.423 -0.440 1.00 84.12 70 ARG A CA 1
ATOM 577 C C . ARG A 1 70 ? 1.863 12.504 -0.087 1.00 84.12 70 ARG A C 1
ATOM 579 O O . ARG A 1 70 ? 2.371 11.797 -0.956 1.00 84.12 70 ARG A O 1
ATOM 586 N N . LEU A 1 71 ? 2.215 12.478 1.198 1.00 87.19 71 LEU A N 1
ATOM 587 C CA . LEU A 1 71 ? 3.121 11.468 1.737 1.00 87.19 71 LEU A CA 1
ATOM 588 C C . LEU A 1 71 ? 2.550 10.078 1.455 1.00 87.19 71 LEU A C 1
ATOM 590 O O . LEU A 1 71 ? 1.358 9.835 1.661 1.00 87.19 71 LEU A O 1
ATOM 594 N N . SER A 1 72 ? 3.405 9.215 0.934 1.00 91.25 72 SER A N 1
ATOM 595 C CA . SER A 1 72 ? 3.064 7.885 0.460 1.00 91.25 72 SER A CA 1
ATOM 596 C C . SER A 1 72 ? 4.198 6.926 0.785 1.00 91.25 72 SER A C 1
ATOM 598 O O . SER A 1 72 ? 5.342 7.333 0.976 1.00 91.25 72 SER A O 1
ATOM 600 N N . PHE A 1 73 ? 3.867 5.646 0.824 1.00 93.19 73 PHE A N 1
ATOM 601 C CA . PHE A 1 73 ? 4.837 4.570 0.924 1.00 93.19 73 PHE A CA 1
ATOM 602 C C . PHE A 1 73 ? 4.924 3.870 -0.425 1.00 93.19 73 PHE A C 1
ATOM 604 O O . PHE A 1 73 ? 3.901 3.439 -0.949 1.00 93.19 73 PHE A O 1
ATOM 611 N N . THR A 1 74 ? 6.120 3.762 -0.990 1.00 91.81 74 THR A N 1
ATOM 612 C CA . THR A 1 74 ? 6.364 3.045 -2.244 1.00 91.81 74 THR A CA 1
ATOM 613 C C . THR A 1 74 ? 7.158 1.783 -1.964 1.00 91.81 74 THR A C 1
ATOM 615 O O . THR A 1 74 ? 8.164 1.824 -1.265 1.00 91.81 74 THR A O 1
ATOM 618 N N . ILE A 1 75 ? 6.724 0.671 -2.545 1.00 90.06 75 ILE A N 1
ATOM 619 C CA . ILE A 1 75 ? 7.363 -0.637 -2.428 1.00 90.06 75 ILE A CA 1
ATOM 620 C C . ILE A 1 75 ? 7.657 -1.144 -3.839 1.00 90.06 75 ILE A C 1
ATOM 622 O O . ILE A 1 75 ? 6.757 -1.203 -4.678 1.00 90.06 75 ILE A O 1
ATOM 626 N N . ASP A 1 76 ? 8.910 -1.497 -4.118 1.00 86.56 76 ASP A N 1
ATOM 627 C CA . ASP A 1 76 ? 9.288 -2.110 -5.398 1.00 86.56 76 ASP A CA 1
ATOM 628 C C . ASP A 1 76 ? 8.727 -3.537 -5.477 1.00 86.56 76 ASP A C 1
ATOM 630 O O . ASP A 1 76 ? 9.095 -4.391 -4.677 1.00 86.56 76 ASP A O 1
ATOM 634 N N . LEU A 1 77 ? 7.852 -3.840 -6.436 1.00 83.62 77 LEU A N 1
ATOM 635 C CA . LEU A 1 77 ? 7.319 -5.201 -6.562 1.00 83.62 77 LEU A CA 1
ATOM 636 C C . LEU A 1 77 ? 8.402 -6.129 -7.139 1.00 83.62 77 LEU A C 1
ATOM 638 O O . LEU A 1 77 ? 9.047 -5.795 -8.132 1.00 83.62 77 LEU A O 1
ATOM 642 N N . ALA A 1 78 ? 8.635 -7.280 -6.502 1.00 70.50 78 ALA A N 1
ATOM 643 C CA . ALA A 1 78 ? 9.655 -8.228 -6.944 1.00 70.50 78 ALA A CA 1
ATOM 644 C C . ALA A 1 78 ? 9.226 -8.963 -8.226 1.00 70.50 78 ALA A C 1
ATOM 646 O O . ALA A 1 78 ? 8.063 -9.334 -8.366 1.00 70.50 78 ALA A O 1
ATOM 647 N N . SER A 1 79 ? 10.219 -9.269 -9.074 1.00 53.16 79 SER A N 1
ATOM 648 C CA . SER A 1 79 ? 10.173 -10.090 -10.306 1.00 53.16 79 SER A CA 1
ATOM 649 C C . SER A 1 79 ? 10.051 -9.313 -11.621 1.00 53.16 79 SER A C 1
ATOM 651 O O . SER A 1 79 ? 8.986 -9.257 -12.218 1.00 53.16 79 SER A O 1
ATOM 653 N N . GLY A 1 80 ? 11.175 -8.773 -12.113 1.00 55.66 80 GLY A N 1
ATOM 654 C CA . GLY A 1 80 ? 11.410 -8.464 -13.539 1.00 55.66 80 GLY A CA 1
ATOM 655 C C . GLY A 1 80 ? 10.583 -7.340 -14.178 1.00 55.66 80 GLY A C 1
ATOM 656 O O . GLY A 1 80 ? 10.956 -6.848 -15.239 1.00 55.66 80 GLY A O 1
ATOM 657 N N . ASP A 1 81 ? 9.509 -6.910 -13.530 1.00 61.88 81 ASP A N 1
ATOM 658 C CA . ASP A 1 81 ? 8.607 -5.880 -14.001 1.00 61.88 81 ASP A CA 1
ATOM 659 C C . ASP A 1 81 ? 9.034 -4.512 -13.461 1.00 61.88 81 ASP A C 1
ATOM 661 O O . ASP A 1 81 ? 9.266 -4.335 -12.265 1.00 61.88 81 ASP A O 1
ATOM 665 N N . GLU A 1 82 ? 9.094 -3.511 -14.341 1.00 81.31 82 GLU A N 1
ATOM 6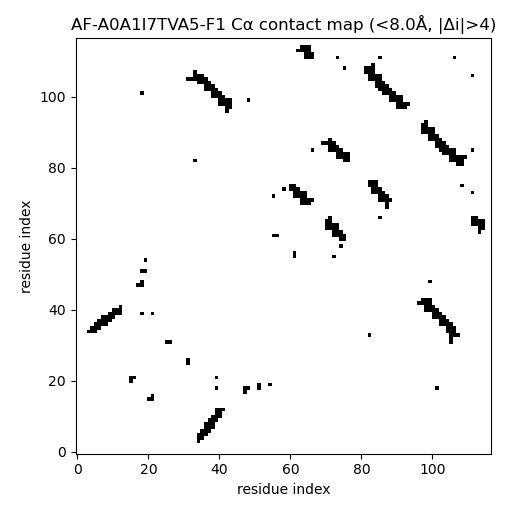66 C CA . GLU A 1 82 ? 9.302 -2.101 -13.991 1.00 81.31 82 GLU A CA 1
ATOM 667 C C . GLU A 1 82 ? 8.070 -1.523 -13.273 1.00 81.31 82 GLU A C 1
ATOM 669 O O . GLU A 1 82 ? 7.416 -0.603 -13.766 1.00 81.31 82 GLU A O 1
ATOM 674 N N . LYS A 1 83 ? 7.711 -2.088 -12.117 1.00 87.1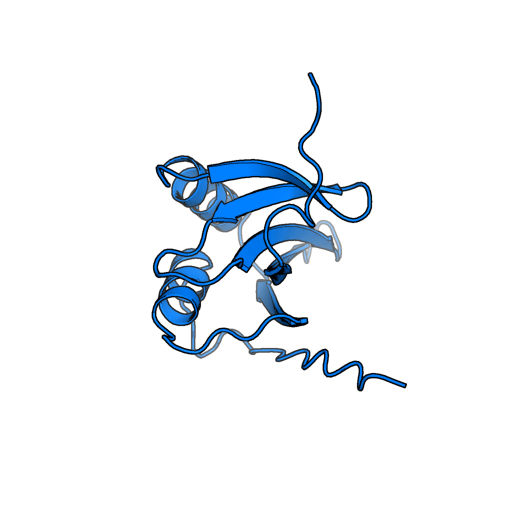9 83 LYS A N 1
ATOM 675 C CA . LYS A 1 83 ? 6.516 -1.746 -11.346 1.00 87.19 83 LYS A CA 1
ATOM 676 C C . LYS A 1 83 ? 6.851 -1.417 -9.902 1.00 87.19 83 LYS A C 1
ATOM 678 O O . LYS A 1 83 ? 7.724 -2.012 -9.277 1.00 87.19 83 LYS A O 1
ATOM 683 N N . GLU A 1 84 ? 6.063 -0.516 -9.353 1.00 89.31 84 GLU A N 1
ATOM 684 C CA . GLU A 1 84 ? 6.079 -0.169 -7.943 1.00 89.31 84 GLU A CA 1
ATOM 685 C C . GLU A 1 84 ? 4.652 -0.092 -7.409 1.00 89.31 84 GLU A C 1
ATOM 687 O O . GLU A 1 84 ? 3.704 0.242 -8.128 1.00 89.31 84 GLU A O 1
ATOM 692 N N . LEU A 1 85 ? 4.500 -0.412 -6.132 1.00 90.56 85 LEU A N 1
ATOM 693 C CA . LEU A 1 85 ? 3.257 -0.266 -5.408 1.00 90.56 85 LEU A CA 1
ATOM 694 C C . LEU A 1 85 ? 3.318 0.988 -4.551 1.00 90.56 85 LEU A C 1
ATOM 696 O O . LEU A 1 85 ? 4.109 1.070 -3.617 1.00 90.56 85 LEU A O 1
ATOM 700 N N . VAL A 1 86 ? 2.437 1.937 -4.834 1.00 92.06 86 VAL A N 1
ATOM 701 C CA . VAL A 1 86 ? 2.251 3.138 -4.029 1.00 92.06 86 VAL A CA 1
ATOM 702 C C . VAL A 1 86 ? 1.068 2.940 -3.098 1.00 92.06 86 VAL A C 1
ATOM 704 O O . VAL A 1 86 ? -0.071 2.741 -3.526 1.00 92.06 86 VAL A O 1
ATOM 707 N N . VAL A 1 87 ? 1.339 3.042 -1.807 1.00 92.50 87 VAL A N 1
ATOM 708 C CA . VAL A 1 87 ? 0.368 2.986 -0.725 1.00 92.50 87 VAL A CA 1
ATOM 709 C C . VAL A 1 87 ? 0.120 4.399 -0.219 1.00 92.50 87 VAL A C 1
ATOM 711 O O . VAL A 1 87 ? 1.025 5.090 0.247 1.00 92.50 87 VAL A O 1
ATOM 714 N N . THR A 1 88 ? -1.137 4.825 -0.284 1.00 91.38 88 THR A N 1
ATOM 715 C CA . THR A 1 88 ? -1.590 6.100 0.277 1.00 91.38 88 THR A CA 1
ATOM 716 C C . THR A 1 88 ? -2.721 5.862 1.254 1.00 91.38 88 THR A C 1
ATOM 718 O O . THR A 1 88 ? -3.489 4.906 1.120 1.00 91.38 88 THR A O 1
ATOM 721 N N . TRP A 1 89 ? -2.859 6.751 2.227 1.00 89.25 89 TRP A N 1
ATOM 722 C CA . TRP A 1 89 ? -3.959 6.696 3.174 1.00 89.25 89 TRP A CA 1
ATOM 723 C C . TRP A 1 89 ? -4.548 8.073 3.415 1.00 89.25 89 TRP A C 1
ATOM 725 O O . TRP A 1 89 ? -3.871 9.098 3.337 1.00 89.25 89 TRP A O 1
ATOM 735 N N . ASN A 1 90 ? -5.841 8.103 3.713 1.00 87.56 90 ASN A N 1
ATOM 736 C CA . ASN A 1 90 ? -6.506 9.310 4.167 1.00 87.56 90 ASN A CA 1
ATOM 737 C C . ASN A 1 90 ? -7.583 8.988 5.205 1.00 87.56 90 ASN A C 1
ATOM 739 O O . ASN A 1 90 ? -8.022 7.849 5.385 1.00 87.56 90 ASN A O 1
ATOM 743 N N . VAL A 1 91 ? -7.992 10.033 5.912 1.00 86.25 91 VAL A N 1
ATOM 744 C CA . VAL A 1 91 ? -9.069 9.978 6.891 1.00 86.25 91 VAL A CA 1
ATOM 745 C C . VAL A 1 91 ? -10.202 10.859 6.387 1.00 86.25 91 VAL A C 1
ATOM 747 O O . VAL A 1 91 ? -9.969 11.966 5.906 1.00 86.25 91 VAL A O 1
ATOM 750 N N . SER A 1 92 ? -11.429 10.365 6.484 1.00 86.00 92 SER A N 1
ATOM 751 C CA . SER A 1 92 ? -12.644 11.116 6.183 1.00 86.00 92 SER A CA 1
ATOM 752 C C . SER A 1 92 ? -13.716 10.843 7.238 1.00 86.00 92 SER A C 1
ATOM 754 O O . SER A 1 92 ? -13.565 9.968 8.087 1.00 86.00 92 SER A O 1
ATOM 756 N N . GLY A 1 93 ? -14.855 11.521 7.124 1.00 81.69 93 GLY A N 1
ATOM 757 C CA . GLY A 1 93 ? -15.978 11.351 8.045 1.00 81.69 93 GLY A CA 1
ATOM 758 C C . GLY A 1 93 ? -15.906 12.327 9.212 1.00 81.69 93 GLY A C 1
ATOM 759 O O . GLY A 1 93 ? -15.319 13.401 9.091 1.00 81.69 93 GLY A O 1
ATOM 760 N N . THR A 1 94 ? -16.544 11.967 10.320 1.00 80.94 94 THR A N 1
ATOM 761 C CA . THR A 1 94 ? -16.632 12.818 11.511 1.00 80.94 94 THR A CA 1
ATOM 762 C C . THR A 1 94 ? -15.754 12.272 12.635 1.00 80.94 94 THR A C 1
ATOM 764 O O . THR A 1 94 ? -15.217 11.165 12.552 1.00 80.94 94 THR A O 1
ATOM 767 N N . VAL A 1 95 ? -15.623 13.041 13.718 1.00 76.06 95 VAL A N 1
ATOM 768 C CA . VAL A 1 95 ? -14.953 12.575 14.945 1.00 76.06 95 VAL A CA 1
ATOM 769 C C . VAL A 1 95 ? -15.673 11.355 15.543 1.00 76.06 95 VAL A C 1
ATOM 771 O O . VAL A 1 95 ? -15.027 10.495 16.130 1.00 76.06 95 VAL A O 1
ATOM 774 N N . PHE A 1 96 ? -16.991 11.244 15.340 1.00 77.62 96 PHE A N 1
ATOM 775 C CA . PHE A 1 96 ? -17.805 10.121 15.815 1.00 77.62 96 PHE A CA 1
ATOM 776 C C . PHE A 1 96 ? -17.777 8.919 14.863 1.00 77.62 96 PHE A C 1
ATOM 778 O O . PHE A 1 96 ? -17.799 7.776 15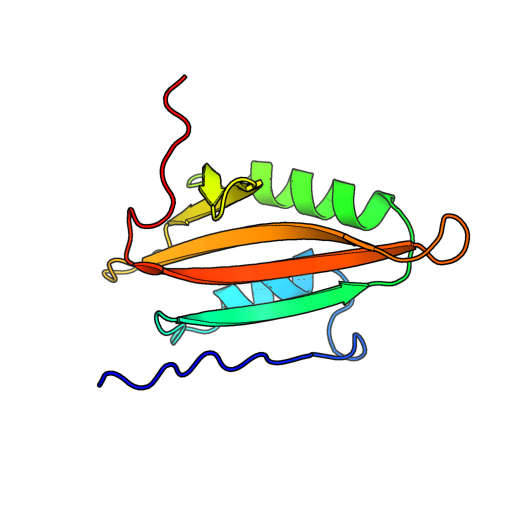.305 1.00 77.62 96 PHE A O 1
ATOM 785 N N . GLU A 1 97 ? -17.679 9.171 13.558 1.00 76.19 97 GLU A N 1
ATOM 786 C CA . GLU A 1 97 ? -17.659 8.148 12.511 1.00 76.19 97 GLU A CA 1
ATOM 787 C C . GLU A 1 97 ? -16.454 8.350 11.595 1.00 76.19 97 GLU A C 1
ATOM 789 O O . GLU A 1 97 ? -16.560 8.729 10.422 1.00 76.19 97 GLU A O 1
ATOM 794 N N . THR A 1 98 ? -15.270 8.126 12.156 1.00 80.25 98 THR A N 1
ATOM 795 C CA . THR A 1 98 ? -14.025 8.261 11.408 1.00 80.25 98 THR A CA 1
ATOM 796 C C . THR A 1 98 ? -13.857 7.082 10.454 1.00 80.25 98 TH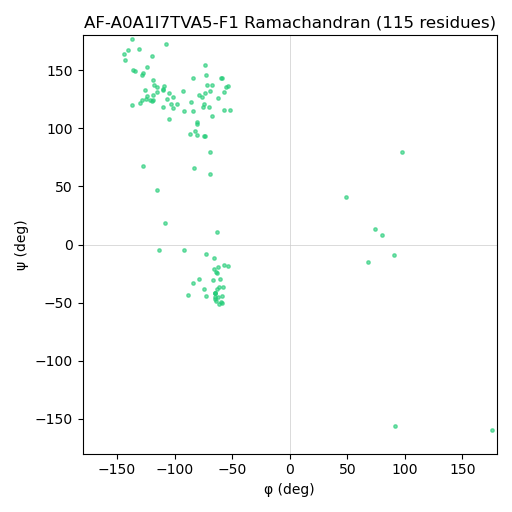R A C 1
ATOM 798 O O . THR A 1 98 ? -13.765 5.928 10.876 1.00 80.25 98 THR A O 1
ATOM 801 N N . LYS A 1 99 ? -13.756 7.380 9.158 1.00 83.62 99 LYS A N 1
ATOM 802 C CA . LYS A 1 99 ? -13.473 6.406 8.100 1.00 83.62 99 LYS A CA 1
ATOM 803 C C . LYS A 1 99 ? -12.034 6.569 7.646 1.00 83.62 99 LYS A C 1
ATOM 805 O O . LYS A 1 99 ? -11.593 7.676 7.344 1.00 83.62 99 LYS A O 1
ATOM 810 N N . ARG A 1 100 ? -11.297 5.468 7.590 1.00 84.25 100 ARG A N 1
ATOM 811 C CA . ARG A 1 100 ? -9.919 5.444 7.094 1.00 84.25 100 ARG A CA 1
ATOM 812 C C . ARG A 1 100 ? -9.909 4.719 5.771 1.00 84.25 100 ARG A C 1
ATOM 814 O O . ARG A 1 100 ? -10.512 3.653 5.666 1.00 84.25 100 ARG A O 1
ATOM 821 N N . HIS A 1 101 ? -9.247 5.295 4.782 1.00 85.06 101 HIS A N 1
ATOM 822 C CA . HIS A 1 101 ? -9.108 4.672 3.475 1.00 85.06 101 HIS A CA 1
ATOM 823 C C . HIS A 1 101 ? -7.646 4.423 3.203 1.00 85.06 101 HIS A C 1
ATOM 825 O O . HIS A 1 101 ? -6.810 5.293 3.446 1.00 85.06 101 HIS A O 1
ATOM 831 N N . ILE A 1 102 ? -7.371 3.247 2.665 1.00 87.50 102 ILE A N 1
ATOM 832 C CA . ILE A 1 102 ? -6.060 2.866 2.167 1.00 87.50 102 ILE A CA 1
ATOM 833 C C . ILE A 1 102 ? -6.219 2.580 0.694 1.00 87.50 102 ILE A C 1
ATOM 835 O O . ILE A 1 102 ? -7.122 1.850 0.289 1.00 87.50 102 ILE A O 1
ATOM 839 N N . THR A 1 103 ? -5.363 3.199 -0.103 1.00 88.69 103 THR A N 1
ATOM 840 C CA . THR A 1 103 ? -5.337 3.025 -1.545 1.00 88.69 103 THR A CA 1
ATOM 841 C C . THR A 1 103 ? -3.983 2.481 -1.956 1.00 88.69 103 THR A C 1
ATOM 843 O O . THR A 1 103 ? -2.959 3.097 -1.670 1.00 88.69 103 THR A O 1
ATOM 846 N N . LEU A 1 104 ? -4.013 1.343 -2.639 1.00 90.00 104 LEU A N 1
ATOM 847 C CA . LEU A 1 104 ? -2.879 0.688 -3.271 1.00 90.00 104 LEU A CA 1
ATOM 848 C C . LEU A 1 104 ? -2.928 0.985 -4.771 1.00 90.00 104 LEU A C 1
ATOM 850 O O . LEU A 1 104 ? -3.961 0.767 -5.406 1.00 90.00 104 LEU A O 1
ATOM 854 N N . MET A 1 105 ? -1.837 1.490 -5.335 1.00 90.31 105 MET A N 1
ATOM 855 C CA . MET A 1 105 ? -1.720 1.836 -6.752 1.00 90.31 105 MET A CA 1
ATOM 856 C C . MET A 1 105 ? -0.486 1.184 -7.350 1.00 90.31 105 MET A C 1
ATOM 858 O O . MET A 1 105 ? 0.617 1.406 -6.870 1.00 90.31 105 MET A O 1
ATOM 862 N N . VAL A 1 106 ? -0.670 0.420 -8.419 1.00 89.31 106 VAL A N 1
ATOM 863 C CA . VAL A 1 106 ? 0.432 -0.194 -9.163 1.00 89.31 106 VAL A CA 1
ATOM 864 C C . VAL A 1 106 ? 0.838 0.763 -10.274 1.00 89.31 106 VAL A C 1
ATOM 866 O O . VAL A 1 106 ? 0.048 1.035 -11.184 1.00 89.31 106 VAL A O 1
ATOM 869 N N . LEU A 1 107 ? 2.057 1.281 -10.206 1.00 88.81 107 LEU A N 1
ATOM 870 C CA . LEU A 1 107 ? 2.600 2.259 -11.143 1.00 88.81 107 LEU A CA 1
ATOM 871 C C . LEU A 1 107 ? 3.847 1.714 -11.841 1.00 88.81 107 LEU A C 1
ATOM 873 O O . LEU A 1 107 ? 4.443 0.759 -11.345 1.00 88.81 107 LEU A O 1
ATOM 877 N N . PRO A 1 108 ? 4.266 2.310 -12.973 1.00 88.75 108 PRO A N 1
ATOM 878 C CA . PRO A 1 108 ? 5.616 2.108 -13.476 1.00 88.75 108 PRO A CA 1
ATOM 879 C C . PRO A 1 108 ? 6.645 2.559 -12.439 1.00 88.75 108 PRO A C 1
ATOM 881 O O . PRO A 1 108 ? 6.435 3.573 -11.766 1.00 88.75 108 PRO A O 1
ATOM 884 N N . LYS A 1 109 ? 7.765 1.850 -12.343 1.00 88.06 109 LYS A N 1
ATOM 885 C CA . LYS A 1 109 ? 8.857 2.197 -11.432 1.00 88.06 109 LYS A CA 1
ATOM 886 C C . LYS A 1 109 ? 9.346 3.635 -11.664 1.00 88.06 109 LYS A C 1
ATOM 888 O O . LYS A 1 109 ? 9.513 4.062 -12.805 1.00 88.06 109 LYS A O 1
ATOM 893 N N . GLY A 1 110 ? 9.561 4.384 -10.583 1.00 85.62 110 GLY A N 1
ATOM 894 C CA . GLY A 1 110 ? 9.987 5.788 -10.612 1.00 85.62 110 GLY A CA 1
ATOM 895 C C . GLY A 1 110 ? 8.865 6.798 -10.883 1.00 85.62 110 GLY A C 1
ATOM 896 O O . GLY A 1 110 ? 9.142 7.982 -11.076 1.00 85.62 110 GLY A O 1
ATOM 897 N N . SER A 1 111 ? 7.599 6.364 -10.909 1.00 86.50 111 SER A N 1
ATOM 898 C CA . SER A 1 111 ? 6.457 7.278 -11.069 1.00 86.50 111 SER A CA 1
ATOM 899 C C . SER A 1 111 ? 6.175 8.073 -9.799 1.00 86.50 111 SER A C 1
ATOM 901 O O . SER A 1 111 ? 5.817 9.252 -9.859 1.00 86.50 111 SER A O 1
ATOM 903 N N . SER A 1 112 ? 6.316 7.429 -8.645 1.00 81.75 112 SER A N 1
ATOM 904 C CA . SER A 1 112 ? 6.333 8.093 -7.353 1.00 81.75 112 SER A CA 1
ATOM 905 C C . SER A 1 112 ? 7.681 8.784 -7.191 1.00 81.75 112 SER A C 1
ATOM 907 O O . SER A 1 112 ? 8.737 8.164 -7.267 1.00 81.75 112 SER A O 1
ATOM 909 N N . LYS A 1 113 ? 7.649 10.111 -7.058 1.00 80.19 113 LYS A N 1
ATOM 910 C CA . LYS A 1 113 ? 8.873 10.889 -6.895 1.00 80.19 113 LYS A CA 1
ATOM 911 C C . LYS A 1 113 ? 9.329 10.755 -5.451 1.00 80.19 113 LYS A C 1
ATOM 913 O O . LYS A 1 113 ? 8.537 10.994 -4.531 1.00 80.19 113 LYS A O 1
ATOM 918 N N . ASP A 1 114 ? 10.593 10.394 -5.276 1.00 63.06 114 ASP A N 1
ATOM 919 C CA . ASP A 1 114 ? 11.232 10.433 -3.972 1.00 63.06 114 ASP A CA 1
ATOM 920 C C . ASP A 1 114 ? 11.203 11.867 -3.441 1.00 63.06 114 ASP A C 1
ATOM 922 O O . ASP A 1 114 ? 11.315 12.854 -4.179 1.00 63.06 114 ASP A O 1
ATOM 926 N N . ARG A 1 115 ? 11.007 11.979 -2.130 1.00 53.56 115 ARG A N 1
ATOM 927 C CA . ARG A 1 115 ? 11.208 13.232 -1.421 1.00 53.56 115 ARG A CA 1
ATOM 928 C C . ARG A 1 115 ? 12.720 13.432 -1.345 1.00 53.56 115 ARG A C 1
ATOM 930 O O . ARG A 1 115 ? 13.345 12.882 -0.445 1.00 53.56 115 ARG A O 1
ATOM 937 N N . GLU A 1 116 ? 13.301 14.161 -2.301 1.00 46.44 116 GLU A N 1
ATOM 938 C CA . GLU A 1 116 ? 14.654 14.699 -2.117 1.00 46.44 116 GLU A CA 1
ATOM 939 C C . GLU A 1 116 ? 14.655 15.446 -0.775 1.00 46.44 116 GLU A C 1
ATOM 941 O O . GLU A 1 116 ? 13.841 16.351 -0.555 1.00 46.44 116 GLU A O 1
ATOM 946 N N . HIS A 1 117 ? 15.458 14.935 0.157 1.00 39.31 117 HIS A N 1
ATOM 947 C CA . HIS A 1 117 ? 15.688 15.515 1.475 1.00 39.31 117 HIS A CA 1
ATOM 948 C C . HIS A 1 117 ? 16.704 16.647 1.362 1.00 39.31 117 HIS A C 1
ATOM 950 O O . HIS A 1 117 ? 17.709 16.448 0.642 1.00 39.31 117 HIS A O 1
#

Solvent-accessible surface area (backbone atoms only — not comparable to full-atom values): 6915 Å² total; per-residue (Å²): 130,85,80,84,66,65,57,74,51,76,56,72,61,89,84,40,94,44,71,53,55,45,48,52,66,52,67,71,42,90,77,79,49,74,49,41,34,41,42,43,64,46,78,66,68,73,63,60,58,52,53,36,51,61,54,52,75,68,43,92,58,56,40,69,24,39,48,96,91,33,80,27,42,34,33,64,54,86,77,97,53,70,34,24,37,39,39,38,70,51,77,47,79,45,95,90,55,42,32,38,36,42,35,43,34,30,35,51,55,80,69,57,41,67,62,86,124